Protein AF-A0A5N5ZBG0-F1 (afdb_monomer_lite)

pLDDT: mean 78.36, std 12.56, range [32.38, 92.12]

Structure (mmCIF, N/CA/C/O backbone):
data_AF-A0A5N5ZBG0-F1
#
_entry.id   AF-A0A5N5ZBG0-F1
#
loop_
_atom_site.group_PDB
_atom_site.id
_atom_site.type_symbol
_atom_site.label_atom_id
_atom_site.label_alt_id
_atom_site.label_comp_id
_atom_site.label_asym_id
_atom_site.label_entity_id
_atom_site.label_seq_id
_atom_site.pdbx_PDB_ins_code
_atom_site.Cartn_x
_atom_site.Cartn_y
_atom_site.Cartn_z
_atom_site.occupancy
_atom_site.B_iso_or_equiv
_atom_site.auth_seq_id
_atom_site.auth_comp_id
_atom_site.auth_asym_id
_atom_site.auth_atom_id
_atom_site.pdbx_PDB_model_num
ATOM 1 N N . MET A 1 1 ? -3.552 -23.765 13.575 1.00 63.56 1 MET A N 1
ATOM 2 C CA . MET A 1 1 ? -3.622 -22.282 13.517 1.00 63.56 1 MET A CA 1
ATOM 3 C C . MET A 1 1 ? -3.652 -21.573 14.881 1.00 63.56 1 MET A C 1
ATOM 5 O O . MET A 1 1 ? -3.484 -20.361 14.892 1.00 63.56 1 MET A O 1
ATOM 9 N N . LYS A 1 2 ? -3.826 -22.262 16.026 1.00 82.25 2 LYS A N 1
ATOM 10 C CA . LYS A 1 2 ? -3.945 -21.606 17.350 1.00 82.25 2 LYS A CA 1
ATOM 11 C C . LYS A 1 2 ? -2.729 -20.733 17.717 1.00 82.25 2 LYS A C 1
ATOM 13 O O . LYS A 1 2 ? -2.920 -19.598 18.130 1.00 82.25 2 LYS A O 1
ATOM 18 N N . THR A 1 3 ? -1.507 -21.209 17.465 1.00 88.25 3 THR A N 1
ATOM 19 C CA . THR A 1 3 ? -0.261 -20.461 17.734 1.00 88.25 3 THR A CA 1
ATOM 20 C C . THR A 1 3 ? -0.129 -19.192 16.889 1.00 88.25 3 THR A C 1
ATOM 22 O O . THR A 1 3 ? 0.238 -18.143 17.402 1.00 88.25 3 THR A O 1
ATOM 25 N N . LEU A 1 4 ? -0.482 -19.258 15.601 1.00 86.81 4 LEU A N 1
ATOM 26 C CA . LEU A 1 4 ? -0.444 -18.093 14.711 1.00 86.81 4 LEU A CA 1
ATOM 27 C C . LEU A 1 4 ? -1.476 -17.040 15.129 1.00 86.81 4 LEU A C 1
ATOM 29 O O . LEU A 1 4 ? -1.158 -15.859 15.189 1.00 86.81 4 LEU A O 1
ATOM 33 N N . ASN A 1 5 ? -2.695 -17.470 15.466 1.00 89.75 5 ASN A N 1
ATOM 34 C CA . ASN A 1 5 ? -3.726 -16.563 15.968 1.00 89.75 5 ASN A CA 1
ATOM 35 C C . ASN A 1 5 ? -3.312 -15.911 17.295 1.00 89.75 5 ASN A C 1
ATOM 37 O O . ASN A 1 5 ? -3.586 -14.735 17.484 1.00 89.75 5 ASN A O 1
ATOM 41 N N . PHE A 1 6 ? -2.611 -16.638 18.171 1.00 89.06 6 PHE A N 1
ATOM 42 C CA . PHE A 1 6 ? -2.077 -16.087 19.418 1.00 89.06 6 PHE A CA 1
ATOM 43 C C . PHE A 1 6 ? -1.046 -14.974 19.170 1.00 89.06 6 PHE A C 1
ATOM 45 O O . PHE A 1 6 ? -1.130 -13.908 19.772 1.00 89.06 6 PHE A O 1
ATOM 52 N N . ILE A 1 7 ? -0.112 -15.181 18.235 1.00 88.12 7 ILE A N 1
ATOM 53 C CA . ILE A 1 7 ? 0.866 -14.148 17.854 1.00 88.12 7 ILE A CA 1
ATOM 54 C C . ILE A 1 7 ? 0.151 -12.927 17.258 1.00 88.12 7 ILE A C 1
ATOM 56 O O . ILE A 1 7 ? 0.450 -11.791 17.618 1.00 88.12 7 ILE A O 1
ATOM 60 N N . LEU A 1 8 ? -0.813 -13.158 16.365 1.00 90.06 8 LEU A N 1
ATOM 61 C CA . LEU A 1 8 ? -1.569 -12.099 15.694 1.00 90.06 8 LEU A CA 1
ATOM 62 C C . LEU A 1 8 ? -2.445 -11.281 16.652 1.00 90.06 8 LEU A C 1
ATOM 64 O O . LEU A 1 8 ? -2.535 -10.064 16.477 1.00 90.06 8 LEU A O 1
ATOM 68 N N . ASP A 1 9 ? -3.016 -11.907 17.682 1.00 88.31 9 ASP A N 1
ATOM 69 C CA . ASP A 1 9 ? -3.733 -11.204 18.753 1.00 88.31 9 ASP A CA 1
ATOM 70 C C . ASP A 1 9 ? -2.802 -10.267 19.534 1.00 88.31 9 ASP A C 1
ATOM 72 O O . ASP A 1 9 ? -3.172 -9.128 19.826 1.00 88.31 9 ASP A O 1
ATOM 76 N N . GLY A 1 10 ? -1.541 -10.668 19.742 1.00 86.25 10 GLY A N 1
ATOM 77 C CA . GLY A 1 10 ? -0.498 -9.800 20.298 1.00 86.25 10 GLY A CA 1
ATOM 78 C C . GLY A 1 10 ? -0.269 -8.514 19.488 1.00 86.25 10 GLY A C 1
ATOM 79 O O . GLY A 1 10 ? -0.010 -7.457 20.062 1.00 86.25 10 GLY A O 1
ATOM 80 N N . PHE A 1 11 ? -0.448 -8.568 18.165 1.00 87.38 11 PHE A N 1
ATOM 81 C CA . PHE A 1 11 ? -0.411 -7.397 17.280 1.00 87.38 11 PHE A CA 1
ATOM 82 C C . PHE A 1 11 ? -1.775 -6.714 17.106 1.00 87.38 11 PHE A C 1
ATOM 84 O O . PHE A 1 11 ? -1.862 -5.719 16.397 1.00 87.38 11 PHE A O 1
ATOM 91 N N . GLY A 1 12 ? -2.842 -7.197 17.745 1.00 86.12 12 GLY A N 1
ATOM 92 C CA . GLY A 1 12 ? -4.178 -6.602 17.678 1.00 86.12 12 GLY A CA 1
ATOM 93 C C . GLY A 1 12 ? -5.069 -7.098 16.534 1.00 86.12 12 GLY A C 1
ATOM 94 O O . GLY A 1 12 ? -6.076 -6.447 16.235 1.00 86.12 12 GLY A O 1
ATOM 95 N N . PHE A 1 13 ? -4.728 -8.212 15.883 1.00 87.94 13 PHE A N 1
ATOM 96 C CA . PHE A 1 13 ? -5.595 -8.891 14.913 1.00 87.94 13 PHE A CA 1
ATOM 97 C C . PHE A 1 13 ? -6.408 -9.993 15.585 1.00 87.94 13 PHE A C 1
ATOM 99 O O . PHE A 1 13 ? -5.882 -10.750 16.388 1.00 87.94 13 PHE A O 1
ATOM 106 N N . LEU A 1 14 ? -7.679 -10.141 15.205 1.00 88.12 14 LEU A N 1
ATOM 107 C CA . LEU A 1 14 ? -8.556 -11.150 15.815 1.00 88.12 14 LEU A CA 1
ATOM 108 C C . LEU A 1 14 ? -8.116 -12.585 15.487 1.00 88.12 14 LEU A C 1
ATOM 110 O O . LEU A 1 14 ? -8.281 -13.499 16.291 1.00 88.12 14 LEU A O 1
ATOM 114 N N . ASN A 1 15 ? -7.609 -12.795 14.272 1.00 90.94 15 ASN A N 1
ATOM 115 C CA . ASN A 1 15 ? -7.114 -14.072 13.767 1.00 90.94 15 ASN A CA 1
ATOM 116 C C . ASN A 1 15 ? -6.382 -13.863 12.426 1.00 90.94 15 ASN A C 1
ATOM 118 O O . ASN A 1 15 ? -6.305 -12.753 11.893 1.00 90.94 15 ASN A O 1
ATOM 122 N N . PHE A 1 16 ? -5.878 -14.951 11.843 1.00 89.62 16 PHE A N 1
ATOM 123 C CA . PHE A 1 16 ? -5.228 -14.926 10.532 1.00 89.62 16 PHE A CA 1
ATOM 124 C C . PHE A 1 16 ? -6.127 -14.444 9.383 1.00 89.62 16 PHE A C 1
ATOM 126 O O . PHE A 1 16 ? -5.625 -13.844 8.435 1.00 89.62 16 PHE A O 1
ATOM 133 N N . ALA A 1 17 ? -7.443 -14.670 9.444 1.00 89.44 17 ALA A N 1
ATOM 134 C CA . ALA A 1 17 ? -8.358 -14.182 8.414 1.00 89.44 17 ALA A CA 1
ATOM 135 C C . ALA A 1 17 ? -8.506 -12.650 8.467 1.00 89.44 17 ALA A C 1
ATOM 137 O O . ALA A 1 17 ? -8.391 -12.012 7.423 1.00 89.44 17 ALA A O 1
ATOM 138 N N . ASP A 1 18 ? -8.649 -12.060 9.663 1.00 88.94 18 ASP A N 1
ATOM 139 C CA . ASP A 1 18 ? -8.636 -10.599 9.876 1.00 88.94 18 ASP A CA 1
ATOM 140 C C . ASP A 1 18 ? -7.317 -9.993 9.379 1.00 88.94 18 ASP A C 1
ATOM 142 O O . ASP A 1 18 ? -7.314 -9.039 8.603 1.00 88.94 18 ASP A O 1
ATOM 146 N N . PHE A 1 19 ? -6.181 -10.605 9.729 1.00 90.25 19 PHE A N 1
ATOM 147 C CA . PHE A 1 19 ? -4.878 -10.171 9.226 1.00 90.25 19 PHE A CA 1
ATOM 148 C C . PHE A 1 19 ? -4.804 -10.188 7.691 1.00 90.25 19 PHE A C 1
ATOM 150 O O . PHE A 1 19 ? -4.414 -9.185 7.092 1.00 90.25 19 PHE A O 1
ATOM 157 N N . LYS A 1 20 ? -5.214 -11.285 7.041 1.00 89.62 20 LYS A N 1
ATOM 158 C CA . LYS A 1 20 ? -5.200 -11.391 5.574 1.00 89.62 20 LYS A CA 1
ATOM 159 C C . LYS A 1 20 ? -6.093 -10.347 4.912 1.00 89.62 20 LYS A C 1
ATOM 161 O O . LYS A 1 20 ? -5.626 -9.637 4.027 1.00 89.62 20 LYS A O 1
ATOM 166 N N . ALA A 1 21 ? -7.339 -10.217 5.361 1.00 86.50 21 ALA A N 1
ATOM 167 C CA . ALA A 1 21 ? -8.284 -9.253 4.803 1.00 86.50 21 ALA A CA 1
ATOM 168 C C . ALA A 1 21 ? -7.803 -7.804 4.986 1.00 86.50 21 ALA A C 1
ATOM 170 O O . ALA A 1 21 ? -7.996 -6.962 4.115 1.00 86.50 21 ALA A O 1
ATOM 171 N N . SER A 1 22 ? -7.139 -7.510 6.105 1.00 85.06 22 SER A N 1
ATOM 172 C CA . SER A 1 22 ? -6.674 -6.162 6.431 1.00 85.06 22 SER A CA 1
ATOM 173 C C . SER A 1 22 ? -5.354 -5.780 5.742 1.00 85.06 22 SER A C 1
ATOM 175 O O . SER A 1 22 ? -5.117 -4.593 5.494 1.00 85.06 22 SER A O 1
ATOM 177 N N . THR A 1 23 ? -4.486 -6.756 5.468 1.00 86.81 23 THR A N 1
ATOM 178 C CA . THR A 1 23 ? -3.132 -6.548 4.917 1.00 86.81 23 THR A CA 1
ATOM 179 C C . THR A 1 23 ? -3.078 -6.780 3.407 1.00 86.81 23 THR A C 1
ATOM 181 O O . THR A 1 23 ? -2.366 -6.088 2.694 1.00 86.81 23 THR A O 1
ATOM 184 N N . PHE A 1 24 ? -3.869 -7.718 2.890 1.00 88.50 24 PHE A N 1
ATOM 185 C CA . PHE A 1 24 ? -3.808 -8.153 1.494 1.00 88.50 24 PHE A CA 1
ATOM 186 C C . PHE A 1 24 ? -5.122 -7.916 0.742 1.00 88.50 24 PHE A C 1
ATOM 188 O O . PHE A 1 24 ? -5.388 -8.601 -0.238 1.00 88.50 24 PHE A O 1
ATOM 195 N N . LYS A 1 25 ? -5.947 -6.947 1.169 1.00 85.38 25 LYS A N 1
ATOM 196 C CA . LYS A 1 25 ? -7.272 -6.663 0.576 1.00 85.38 25 LYS A CA 1
ATOM 197 C C . LYS A 1 25 ? -7.221 -6.539 -0.953 1.00 85.38 25 LYS A C 1
ATOM 199 O O . LYS A 1 25 ? -8.035 -7.150 -1.632 1.00 85.38 25 LYS A O 1
ATOM 204 N N . ILE A 1 26 ? -6.244 -5.797 -1.484 1.00 84.19 26 ILE A N 1
ATOM 205 C CA . ILE A 1 26 ? -6.017 -5.657 -2.933 1.00 84.19 26 ILE A CA 1
ATOM 206 C C . ILE A 1 26 ? -5.677 -6.996 -3.595 1.00 84.19 26 ILE A C 1
ATOM 208 O O . ILE A 1 26 ? -6.218 -7.310 -4.649 1.00 84.19 26 ILE A O 1
ATOM 212 N N . LEU A 1 27 ? -4.790 -7.784 -2.983 1.00 84.00 27 LEU A N 1
ATOM 213 C CA . LEU A 1 27 ? -4.319 -9.052 -3.551 1.00 84.00 27 LEU A CA 1
ATOM 214 C C . LEU A 1 27 ? -5.377 -10.158 -3.491 1.00 84.00 27 LEU A C 1
ATOM 216 O O . LEU A 1 27 ? -5.317 -11.099 -4.270 1.00 84.00 27 LEU A O 1
ATOM 220 N N . LEU A 1 28 ? -6.328 -10.051 -2.562 1.00 85.44 28 LEU A N 1
ATOM 221 C CA . LEU A 1 28 ? -7.438 -10.991 -2.416 1.00 85.44 28 LEU A CA 1
ATOM 222 C C . LEU A 1 28 ? -8.599 -10.697 -3.378 1.00 85.44 28 LEU A C 1
ATOM 224 O O . LEU A 1 28 ? -9.450 -11.559 -3.559 1.00 85.44 28 LEU A O 1
ATOM 228 N N . SER A 1 29 ? -8.647 -9.508 -3.988 1.00 84.56 29 SER A N 1
ATOM 229 C CA . SER A 1 29 ? -9.620 -9.173 -5.031 1.00 84.56 29 SER A CA 1
ATOM 230 C C . SER A 1 29 ? -9.036 -9.507 -6.403 1.00 84.56 29 SER A C 1
ATOM 232 O O . SER A 1 29 ? -8.027 -8.933 -6.814 1.00 84.56 29 SER A O 1
ATOM 234 N N . GLU A 1 30 ? -9.675 -10.413 -7.145 1.00 83.88 30 GLU A N 1
ATOM 235 C CA . GLU A 1 30 ? -9.239 -10.810 -8.496 1.00 83.88 30 GLU A CA 1
ATOM 236 C C . GLU A 1 30 ? -9.179 -9.613 -9.454 1.00 83.88 30 GLU A C 1
ATOM 238 O O . GLU A 1 30 ? -8.198 -9.399 -10.164 1.00 83.88 30 GLU A O 1
ATOM 243 N N . LYS A 1 31 ? -10.203 -8.759 -9.418 1.00 84.00 31 LYS A N 1
ATOM 244 C CA . LYS A 1 31 ? -10.295 -7.579 -10.280 1.00 84.00 31 LYS A CA 1
ATOM 245 C C . LYS A 1 31 ? -9.210 -6.551 -9.971 1.00 84.00 31 LYS A C 1
ATOM 247 O O . LYS A 1 31 ? -8.596 -6.007 -10.889 1.00 84.00 31 LYS A O 1
ATOM 252 N N . LEU A 1 32 ? -8.953 -6.282 -8.690 1.00 83.88 32 LEU A N 1
ATOM 253 C CA . LEU A 1 32 ? -7.916 -5.330 -8.293 1.00 83.88 32 LEU A CA 1
ATOM 254 C C . LEU A 1 32 ? -6.515 -5.898 -8.511 1.00 83.88 32 LEU A C 1
ATOM 256 O O . LEU A 1 32 ? -5.656 -5.176 -9.005 1.00 83.88 32 LEU A O 1
ATOM 260 N N . SER A 1 33 ? -6.285 -7.174 -8.207 1.00 86.25 33 SER A N 1
ATOM 261 C CA . SER A 1 33 ? -4.998 -7.824 -8.477 1.00 86.25 33 SER A CA 1
ATOM 262 C C . SER A 1 33 ? -4.671 -7.845 -9.973 1.00 86.25 33 SER A C 1
ATOM 264 O O . SER A 1 33 ? -3.535 -7.545 -10.339 1.00 86.25 33 SER A O 1
ATOM 266 N N . TYR A 1 34 ? -5.656 -8.064 -10.851 1.00 88.81 34 TYR A N 1
ATOM 267 C CA . TYR A 1 34 ? -5.465 -7.931 -12.298 1.00 88.81 34 TYR A CA 1
ATOM 268 C C . TYR A 1 34 ? -5.103 -6.496 -12.712 1.00 88.81 34 TYR A C 1
ATOM 270 O O . TYR A 1 34 ? -4.156 -6.293 -13.471 1.00 88.81 34 TYR A O 1
ATOM 278 N N . LEU A 1 35 ? -5.792 -5.482 -12.174 1.00 88.69 35 LEU A N 1
ATOM 279 C CA . LEU A 1 35 ? -5.448 -4.076 -12.427 1.00 88.69 35 LEU A CA 1
ATOM 280 C C . LEU A 1 35 ? -4.027 -3.733 -11.961 1.00 88.69 35 LEU A C 1
ATOM 282 O O . LEU A 1 35 ? -3.314 -3.010 -12.657 1.00 88.69 35 LEU A O 1
ATOM 286 N N . VAL A 1 36 ? -3.599 -4.269 -10.814 1.00 90.94 36 VAL A N 1
ATOM 287 C CA . VAL A 1 36 ? -2.226 -4.109 -10.319 1.00 90.94 36 VAL A CA 1
ATOM 288 C C . VAL A 1 36 ? -1.227 -4.782 -11.256 1.00 90.94 36 VAL A C 1
ATOM 290 O O . VAL A 1 36 ? -0.197 -4.184 -11.543 1.00 90.94 36 VAL A O 1
ATOM 293 N N . LEU A 1 37 ? -1.524 -5.980 -11.765 1.00 91.56 37 LEU A N 1
ATOM 294 C CA . LEU A 1 37 ? -0.650 -6.700 -12.695 1.00 91.56 37 LEU A CA 1
ATOM 295 C C . LEU A 1 37 ? -0.482 -5.965 -14.030 1.00 91.56 37 LEU A C 1
ATOM 297 O O . LEU A 1 37 ? 0.629 -5.838 -14.549 1.00 91.56 37 LEU A O 1
ATOM 301 N N . VAL A 1 38 ? -1.579 -5.445 -14.584 1.00 92.12 38 VAL A N 1
ATOM 302 C CA . VAL A 1 38 ? -1.529 -4.631 -15.806 1.00 92.12 38 VAL A CA 1
ATOM 303 C C . VAL A 1 38 ? -0.740 -3.348 -15.541 1.00 92.12 38 VAL A C 1
ATOM 305 O O . VAL A 1 38 ? 0.157 -2.998 -16.308 1.00 92.12 38 VAL A O 1
ATOM 308 N N . GLY A 1 39 ? -1.017 -2.676 -14.420 1.00 89.62 39 GLY A N 1
ATOM 309 C CA . GLY A 1 39 ? -0.313 -1.466 -14.006 1.00 89.62 39 GLY A CA 1
ATOM 310 C C . GLY A 1 39 ? 1.188 -1.679 -13.798 1.00 89.62 39 GLY A C 1
ATOM 311 O O . GLY A 1 39 ? 1.984 -0.868 -14.264 1.00 89.62 39 GLY A O 1
ATOM 312 N N . SER A 1 40 ? 1.596 -2.778 -13.158 1.00 90.44 40 SER A N 1
ATOM 313 C CA . SER A 1 40 ? 3.009 -3.098 -12.930 1.00 90.44 40 SER A CA 1
ATOM 314 C C . SER A 1 40 ? 3.748 -3.408 -14.230 1.00 90.44 40 SER A C 1
ATOM 316 O O . SER A 1 40 ? 4.884 -2.971 -14.407 1.00 90.44 40 SER A O 1
ATOM 318 N N . SER A 1 41 ? 3.085 -4.079 -15.173 1.00 88.94 41 SER A N 1
ATOM 319 C CA . SER A 1 41 ? 3.630 -4.347 -16.508 1.00 88.94 41 SER A CA 1
ATOM 320 C C . SER A 1 41 ? 3.854 -3.054 -17.301 1.00 88.94 41 SER A C 1
ATOM 322 O O . SER A 1 41 ? 4.904 -2.882 -17.920 1.00 88.94 41 SER A O 1
ATOM 324 N N . ILE A 1 42 ? 2.909 -2.108 -17.227 1.00 88.69 42 ILE A N 1
ATOM 325 C CA . ILE A 1 42 ? 3.055 -0.775 -17.834 1.00 88.69 42 ILE A CA 1
ATOM 326 C C . ILE A 1 42 ? 4.203 -0.006 -17.171 1.00 88.69 42 ILE A C 1
ATOM 328 O O . ILE A 1 42 ? 5.027 0.573 -17.871 1.00 88.69 42 ILE A O 1
ATOM 332 N N . LEU A 1 43 ? 4.294 -0.014 -15.837 1.00 86.69 43 LEU A N 1
ATOM 333 C CA . LEU A 1 43 ? 5.377 0.658 -15.111 1.00 86.69 43 LEU A CA 1
ATOM 334 C C . LEU A 1 43 ? 6.753 0.114 -15.498 1.00 86.69 43 LEU A C 1
ATOM 336 O O . LEU A 1 43 ? 7.663 0.902 -15.735 1.00 86.69 43 LEU A O 1
ATOM 340 N N . LYS A 1 44 ? 6.887 -1.209 -15.631 1.00 86.06 44 LYS A N 1
ATOM 341 C CA . LYS A 1 44 ? 8.109 -1.852 -16.126 1.00 86.06 44 LYS A CA 1
ATOM 342 C C . LYS A 1 44 ? 8.446 -1.398 -17.547 1.00 86.06 44 LYS A C 1
ATOM 344 O O . LYS A 1 44 ? 9.577 -1.004 -17.808 1.00 86.06 44 LYS A O 1
ATOM 349 N N . PHE A 1 45 ? 7.467 -1.385 -18.454 1.00 85.00 45 PHE A N 1
ATOM 350 C CA . PHE A 1 45 ? 7.672 -0.897 -19.821 1.00 85.00 45 PHE A CA 1
ATOM 351 C C . PHE A 1 45 ? 8.149 0.564 -19.844 1.00 85.00 45 PHE A C 1
ATOM 353 O O . PHE A 1 45 ? 9.107 0.895 -20.542 1.00 85.00 45 PHE A O 1
ATOM 360 N N . LEU A 1 46 ? 7.519 1.431 -19.044 1.00 83.69 46 LEU A N 1
ATOM 361 C CA . LEU A 1 46 ? 7.915 2.833 -18.910 1.00 83.69 46 LEU A CA 1
ATOM 362 C C . LEU A 1 46 ? 9.317 2.975 -18.306 1.00 83.69 46 LEU A C 1
ATOM 364 O O . LEU A 1 46 ? 10.071 3.829 -18.763 1.00 83.69 46 LEU A O 1
ATOM 368 N N . HIS A 1 47 ? 9.678 2.145 -17.322 1.00 79.94 47 HIS A N 1
ATOM 369 C CA . HIS A 1 47 ? 11.018 2.131 -16.734 1.00 79.94 47 HIS A CA 1
ATOM 370 C C . HIS A 1 47 ? 12.094 1.892 -17.799 1.00 79.94 47 HIS A C 1
ATOM 372 O O . HIS A 1 47 ? 13.062 2.644 -17.864 1.00 79.94 47 HIS A O 1
ATOM 378 N N . GLU A 1 48 ? 11.888 0.898 -18.664 1.00 79.31 48 GLU A N 1
ATOM 379 C CA . GLU A 1 48 ? 12.846 0.521 -19.709 1.00 79.31 48 GLU A CA 1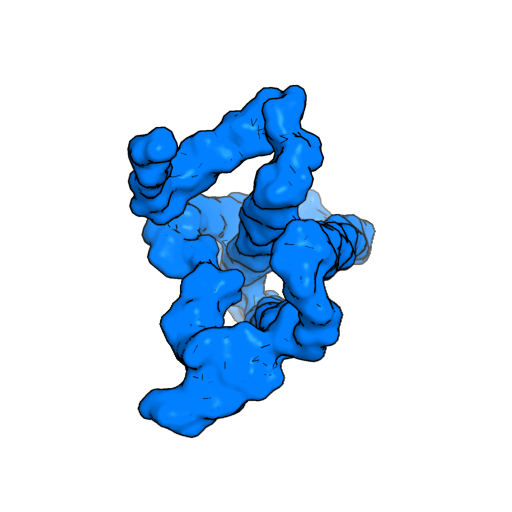
ATOM 380 C C . GLU A 1 48 ? 12.925 1.528 -20.861 1.00 79.31 48 GLU A C 1
ATOM 382 O O . GLU A 1 48 ? 14.002 1.749 -21.407 1.00 79.31 48 GLU A O 1
ATOM 387 N N . HIS A 1 49 ? 11.804 2.149 -21.243 1.00 78.56 49 HIS A N 1
ATOM 388 C CA . HIS A 1 49 ? 11.741 2.985 -22.450 1.00 78.56 49 HIS A CA 1
ATOM 389 C C . HIS A 1 49 ? 11.910 4.482 -22.183 1.00 78.56 49 HIS A C 1
ATOM 391 O O . HIS A 1 49 ? 12.269 5.225 -23.095 1.00 78.56 49 HIS A O 1
ATOM 397 N N . LEU A 1 50 ? 11.638 4.954 -20.962 1.00 74.38 50 LEU A N 1
ATOM 398 C CA . LEU A 1 50 ? 11.728 6.379 -20.618 1.00 74.38 50 LEU A CA 1
ATOM 399 C C . LEU A 1 50 ? 13.019 6.754 -19.881 1.00 74.38 50 LEU A C 1
ATOM 401 O O . LEU A 1 50 ? 13.108 7.867 -19.358 1.00 74.38 50 LEU A O 1
ATOM 405 N N . ASP A 1 51 ? 14.016 5.860 -19.846 1.00 65.75 51 ASP A N 1
ATOM 406 C CA . ASP A 1 51 ? 15.329 6.109 -19.224 1.00 65.75 51 ASP A CA 1
ATOM 407 C C . ASP A 1 51 ? 15.176 6.594 -17.759 1.00 65.75 51 ASP A C 1
ATOM 409 O O . ASP A 1 51 ? 15.970 7.388 -17.236 1.00 65.75 51 ASP A O 1
ATOM 413 N N . ILE A 1 52 ? 14.101 6.131 -17.093 1.00 62.31 52 ILE A N 1
ATOM 414 C CA . ILE A 1 52 ? 13.716 6.501 -15.717 1.00 62.31 52 ILE A CA 1
ATOM 415 C C . ILE A 1 52 ? 14.873 6.214 -14.757 1.00 62.31 52 ILE A C 1
ATOM 417 O O . ILE A 1 52 ? 15.089 6.978 -13.816 1.00 62.31 52 ILE A O 1
ATOM 421 N N . THR A 1 53 ? 15.692 5.222 -15.103 1.00 56.03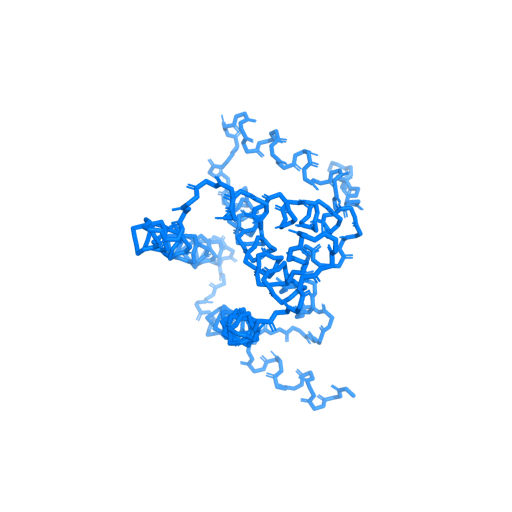 53 THR A N 1
ATOM 422 C CA . THR A 1 53 ? 16.921 4.794 -14.438 1.00 56.03 53 THR A CA 1
ATOM 423 C C . THR A 1 53 ? 17.902 5.943 -14.156 1.00 56.03 53 THR A C 1
ATOM 425 O O . THR A 1 53 ? 18.560 5.969 -13.121 1.00 56.03 53 THR A O 1
ATOM 428 N N . LYS A 1 54 ? 17.989 6.970 -15.018 1.00 52.50 54 LYS A N 1
ATOM 429 C CA . LYS A 1 54 ? 18.879 8.135 -14.785 1.00 52.50 54 LYS A CA 1
ATOM 430 C C . LYS A 1 54 ? 18.297 9.164 -13.812 1.00 52.50 54 LYS A C 1
ATOM 432 O O . LYS A 1 54 ? 19.038 9.956 -13.233 1.00 52.50 54 LYS A O 1
ATOM 437 N N . LYS A 1 55 ? 16.974 9.165 -13.625 1.00 56.53 55 LYS A N 1
ATOM 438 C CA . LYS A 1 55 ? 16.244 10.004 -12.656 1.00 56.53 55 LYS A CA 1
ATOM 439 C C . LYS A 1 55 ? 15.829 9.214 -11.406 1.00 56.53 55 LYS A C 1
ATOM 441 O O . LYS A 1 55 ? 15.061 9.736 -10.591 1.00 56.53 55 LYS A O 1
ATOM 446 N N . ASP A 1 56 ? 16.365 8.002 -11.240 1.00 67.06 56 ASP A N 1
ATOM 447 C CA . ASP A 1 56 ? 15.940 7.021 -10.239 1.00 67.06 56 ASP A CA 1
ATOM 448 C C . ASP A 1 56 ? 15.935 7.582 -8.827 1.00 67.06 56 ASP A C 1
ATOM 450 O O . ASP A 1 56 ? 14.980 7.357 -8.090 1.00 67.06 56 ASP A O 1
ATOM 454 N N . LEU A 1 57 ? 16.947 8.362 -8.441 1.00 70.38 57 LEU A N 1
ATOM 455 C CA . LEU A 1 57 ? 17.032 8.840 -7.064 1.00 70.38 57 LEU A CA 1
ATOM 456 C C . LEU A 1 57 ? 15.902 9.820 -6.722 1.00 70.38 57 LEU A C 1
ATOM 458 O O . LEU A 1 57 ? 15.294 9.703 -5.662 1.00 70.38 57 LEU A O 1
ATOM 462 N N . LEU A 1 58 ? 15.586 10.760 -7.620 1.00 72.06 58 LEU A N 1
ATOM 463 C CA . LEU A 1 58 ? 14.532 11.749 -7.384 1.00 72.06 58 LEU A CA 1
ATOM 464 C C . LEU A 1 58 ? 13.149 11.094 -7.409 1.00 72.06 58 LEU A C 1
ATOM 466 O O . LEU A 1 58 ? 12.326 11.362 -6.538 1.00 72.06 58 LEU A O 1
ATOM 470 N N . ILE A 1 59 ? 12.895 10.220 -8.385 1.00 71.06 59 ILE A N 1
ATOM 471 C CA . ILE A 1 59 ? 11.603 9.536 -8.516 1.00 71.06 59 ILE A CA 1
ATOM 472 C C . ILE A 1 59 ? 11.392 8.577 -7.339 1.00 71.06 59 ILE A C 1
ATOM 474 O O . ILE A 1 59 ? 10.326 8.594 -6.725 1.00 71.06 59 ILE A O 1
ATOM 478 N N . THR A 1 60 ? 12.421 7.821 -6.953 1.00 73.44 60 THR A N 1
ATOM 479 C CA . THR A 1 60 ? 12.380 6.941 -5.777 1.00 73.44 60 THR A CA 1
ATOM 480 C C . THR A 1 60 ? 12.176 7.740 -4.492 1.00 73.44 60 THR A C 1
ATOM 482 O O . THR A 1 60 ? 11.358 7.352 -3.659 1.00 73.44 60 THR A O 1
ATOM 485 N N . ALA A 1 61 ? 12.841 8.891 -4.343 1.00 74.25 61 ALA A N 1
ATOM 486 C CA . ALA A 1 61 ? 12.641 9.775 -3.196 1.00 74.25 61 ALA A CA 1
ATOM 487 C C . ALA A 1 61 ? 11.210 10.330 -3.137 1.00 74.25 61 ALA A C 1
ATOM 489 O O . ALA A 1 61 ? 10.610 10.346 -2.064 1.00 74.25 61 ALA A O 1
ATOM 490 N N . ILE A 1 62 ? 10.631 10.730 -4.275 1.00 78.31 62 ILE A N 1
ATOM 491 C CA . ILE A 1 62 ? 9.238 11.195 -4.352 1.00 78.31 62 ILE A CA 1
ATOM 492 C C . ILE A 1 62 ? 8.275 10.069 -3.967 1.00 78.31 62 ILE A C 1
ATOM 494 O O . ILE A 1 62 ? 7.385 10.290 -3.147 1.00 78.31 62 ILE A O 1
ATOM 498 N N . ILE A 1 63 ? 8.456 8.861 -4.510 1.00 79.62 63 ILE A N 1
ATOM 499 C CA . ILE A 1 63 ? 7.615 7.703 -4.177 1.00 79.62 63 ILE A CA 1
ATOM 500 C C . ILE A 1 63 ? 7.718 7.389 -2.680 1.00 79.62 63 ILE A C 1
ATOM 502 O O . ILE A 1 63 ? 6.693 7.275 -2.008 1.00 79.62 63 ILE A O 1
ATOM 506 N N . GLY A 1 64 ? 8.935 7.321 -2.133 1.00 80.56 64 GLY A N 1
ATOM 507 C CA . GLY A 1 64 ? 9.163 7.079 -0.708 1.00 80.56 64 GLY A CA 1
ATOM 508 C C . GLY A 1 64 ? 8.543 8.160 0.182 1.00 80.56 64 GLY A C 1
ATOM 509 O O . GLY A 1 64 ? 7.923 7.848 1.202 1.00 80.56 64 GLY A O 1
ATOM 510 N N . PHE A 1 65 ? 8.630 9.426 -0.229 1.00 81.06 65 PHE A N 1
ATOM 511 C CA . PHE A 1 65 ? 8.000 10.545 0.467 1.00 81.06 65 PHE A CA 1
ATOM 512 C C . PHE A 1 65 ? 6.470 10.432 0.461 1.00 81.06 65 PHE A C 1
ATOM 514 O O . PHE A 1 65 ? 5.849 10.485 1.522 1.00 81.06 65 PHE A O 1
ATOM 521 N N . VAL A 1 66 ? 5.854 10.197 -0.702 1.00 82.94 66 VAL A N 1
ATOM 522 C CA . VAL A 1 66 ? 4.395 10.018 -0.833 1.00 82.94 66 VAL A CA 1
ATOM 523 C C . VAL A 1 66 ? 3.909 8.831 -0.002 1.00 82.94 66 VAL A C 1
ATOM 525 O O . VAL A 1 66 ? 2.909 8.937 0.708 1.00 82.94 66 VAL A O 1
ATOM 528 N N . MET A 1 67 ? 4.636 7.714 -0.026 1.00 83.44 67 MET A N 1
ATOM 529 C CA . MET A 1 67 ? 4.315 6.552 0.802 1.00 83.44 67 MET A CA 1
ATOM 530 C C . MET A 1 67 ? 4.404 6.870 2.292 1.00 83.44 67 MET A C 1
ATOM 532 O O . MET A 1 67 ? 3.507 6.504 3.048 1.00 83.44 67 MET A O 1
ATOM 536 N N . THR A 1 68 ? 5.438 7.598 2.715 1.00 84.00 68 THR A N 1
ATOM 537 C CA . THR A 1 68 ? 5.581 8.046 4.106 1.00 84.00 68 THR A CA 1
ATOM 538 C C . THR A 1 68 ? 4.387 8.901 4.526 1.00 84.00 68 THR A C 1
ATOM 540 O O . THR A 1 68 ? 3.815 8.671 5.591 1.00 84.00 68 THR A O 1
ATOM 543 N N . LEU A 1 69 ? 3.941 9.826 3.669 1.00 84.94 69 LEU A N 1
ATOM 544 C CA . LEU A 1 69 ? 2.739 10.623 3.923 1.00 84.94 69 LEU A CA 1
ATOM 545 C C . LEU A 1 69 ? 1.485 9.756 4.061 1.00 84.94 69 LEU A C 1
ATOM 547 O O . LEU A 1 69 ? 0.694 9.990 4.973 1.00 84.94 69 LEU A O 1
ATOM 551 N N . PHE A 1 70 ? 1.304 8.741 3.213 1.00 84.69 70 PHE A N 1
ATOM 552 C CA . PHE A 1 70 ? 0.166 7.828 3.338 1.00 84.69 70 PHE A CA 1
ATOM 553 C C . PHE A 1 70 ? 0.210 6.985 4.611 1.00 84.69 70 PHE A C 1
ATOM 555 O O . PHE A 1 70 ? -0.839 6.756 5.209 1.00 84.69 70 PHE A O 1
ATOM 562 N N . ILE A 1 71 ? 1.390 6.560 5.059 1.00 84.44 71 ILE A N 1
ATOM 563 C CA . ILE A 1 71 ? 1.551 5.822 6.319 1.00 84.44 71 ILE A CA 1
ATOM 564 C C . ILE A 1 71 ? 1.215 6.721 7.512 1.00 84.44 71 ILE A C 1
ATOM 566 O O . ILE A 1 71 ? 0.461 6.318 8.397 1.00 84.44 71 ILE A O 1
ATOM 570 N N . ILE A 1 72 ? 1.732 7.954 7.524 1.00 84.38 72 ILE A N 1
ATOM 571 C CA . ILE A 1 72 ? 1.428 8.935 8.574 1.00 84.38 72 ILE A CA 1
ATOM 572 C C . ILE A 1 72 ? -0.070 9.254 8.576 1.00 84.38 72 ILE A C 1
ATOM 574 O O . ILE A 1 72 ? -0.694 9.275 9.635 1.00 84.38 72 ILE A O 1
ATOM 578 N N . SER A 1 73 ? -0.664 9.470 7.400 1.00 84.25 73 SER A N 1
ATOM 579 C CA . SER A 1 73 ? -2.096 9.740 7.267 1.00 84.25 73 SER A CA 1
ATOM 580 C C . SER A 1 73 ? -2.938 8.572 7.783 1.00 84.25 73 SER A C 1
ATOM 582 O O . SER A 1 73 ? -3.871 8.793 8.558 1.00 84.25 73 SER A O 1
ATOM 584 N N . GLU A 1 74 ? -2.553 7.335 7.466 1.00 83.44 74 GLU A N 1
ATOM 585 C CA . GLU A 1 74 ? -3.265 6.131 7.898 1.00 83.44 74 GLU A CA 1
ATOM 586 C C . GLU A 1 74 ? -3.236 6.012 9.421 1.00 83.44 74 GLU A C 1
ATOM 588 O O . GLU A 1 74 ? -4.253 5.759 10.068 1.00 83.44 74 GLU A O 1
ATOM 593 N N . PHE A 1 75 ? -2.069 6.275 10.006 1.00 83.81 75 PHE A N 1
ATOM 594 C CA . PHE A 1 75 ? -1.885 6.270 11.445 1.00 83.81 75 PHE A CA 1
ATOM 595 C C . PHE A 1 75 ? -2.731 7.340 12.142 1.00 83.81 75 PHE A C 1
ATOM 597 O O . PHE A 1 75 ? -3.492 7.033 13.061 1.00 83.81 75 PHE A O 1
ATOM 604 N N . LEU A 1 76 ? -2.633 8.597 11.696 1.00 83.62 76 LEU A N 1
ATOM 605 C CA . LEU A 1 76 ? -3.339 9.724 12.307 1.00 83.62 76 LEU A CA 1
ATOM 606 C C . LEU A 1 76 ? -4.859 9.588 12.173 1.00 83.62 76 LEU A C 1
ATOM 608 O O . LEU A 1 76 ? -5.591 9.838 13.134 1.00 83.62 76 LEU A O 1
ATOM 612 N N . THR A 1 77 ? -5.343 9.169 11.003 1.00 81.44 77 THR A N 1
ATOM 613 C CA . THR A 1 77 ? -6.778 8.973 10.764 1.00 81.44 77 THR A CA 1
ATOM 614 C C . THR A 1 77 ? -7.315 7.764 11.531 1.00 81.44 77 THR A C 1
ATOM 616 O O . THR A 1 77 ? -8.397 7.853 12.117 1.00 81.44 77 THR A O 1
ATOM 619 N N . GLY A 1 78 ? -6.539 6.680 11.640 1.00 78.50 78 GLY A N 1
ATOM 620 C CA . GLY A 1 78 ? -6.851 5.537 12.499 1.00 78.50 78 GLY A CA 1
ATOM 621 C C . GLY A 1 78 ? -6.933 5.916 13.983 1.00 78.50 78 GLY A C 1
ATOM 622 O O . GLY A 1 78 ? -7.890 5.543 14.669 1.00 78.50 78 GLY A O 1
ATOM 623 N N . LEU A 1 79 ? -5.995 6.736 14.473 1.00 79.06 79 LEU A N 1
ATOM 624 C CA . LEU A 1 79 ? -6.035 7.305 15.826 1.00 79.06 79 LEU A CA 1
ATOM 625 C C . LEU A 1 79 ? -7.295 8.138 16.063 1.00 79.06 79 LEU A C 1
ATOM 627 O O . LEU A 1 79 ? -7.975 7.975 17.079 1.00 79.06 7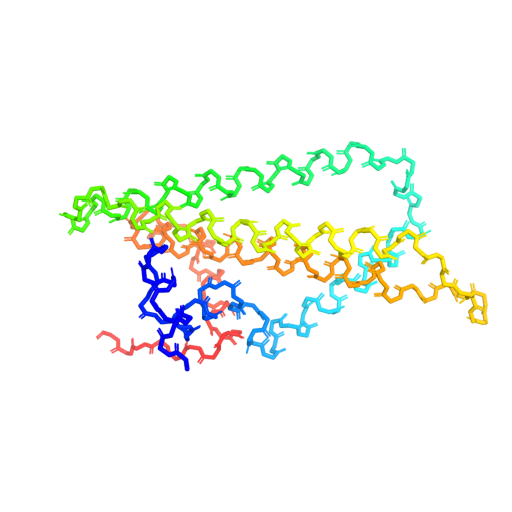9 LEU A O 1
ATOM 631 N N . ALA A 1 80 ? -7.586 9.058 15.144 1.00 80.62 80 ALA A N 1
ATOM 632 C CA . ALA A 1 80 ? -8.741 9.936 15.251 1.00 80.62 80 ALA A CA 1
ATOM 633 C C . ALA A 1 80 ? -10.042 9.121 15.292 1.00 80.62 80 ALA A C 1
ATOM 635 O O . ALA A 1 80 ? -10.947 9.437 16.067 1.00 80.62 80 ALA A O 1
ATOM 636 N N . LEU A 1 81 ? -10.121 8.034 14.516 1.00 77.56 81 LEU A N 1
ATOM 637 C CA . LEU A 1 81 ? -11.285 7.157 14.494 1.00 77.56 81 LEU A CA 1
ATOM 638 C C . LEU A 1 81 ? -11.437 6.374 15.805 1.00 77.56 81 LEU A C 1
ATOM 640 O O . LEU A 1 81 ? -12.549 6.279 16.323 1.00 77.56 81 LEU A O 1
ATOM 644 N N . SER A 1 82 ? -10.333 5.875 16.370 1.00 76.00 82 SER A N 1
ATOM 645 C CA . SER A 1 82 ? -10.315 5.239 17.695 1.00 76.00 82 SER A CA 1
ATOM 646 C C . SER A 1 82 ? -10.838 6.185 18.774 1.00 76.00 82 SER A C 1
ATOM 648 O O . SER A 1 82 ? -11.721 5.815 19.546 1.00 76.00 82 SER A O 1
ATOM 650 N N . ARG A 1 83 ? -10.353 7.437 18.785 1.00 80.06 83 ARG A N 1
ATOM 651 C CA . ARG A 1 83 ? -10.815 8.468 19.728 1.00 80.06 83 ARG A CA 1
ATOM 652 C C . ARG A 1 83 ? -12.305 8.763 19.563 1.00 80.06 83 ARG A C 1
ATOM 654 O O . ARG A 1 83 ? -13.019 8.828 20.557 1.00 80.06 83 ARG A O 1
ATOM 661 N N . LYS A 1 84 ? -12.793 8.884 18.323 1.00 79.00 84 LYS A N 1
ATOM 662 C CA . LYS A 1 84 ? -14.219 9.113 18.020 1.00 79.00 84 LYS A CA 1
ATOM 663 C C . LYS A 1 84 ? -15.125 7.989 18.538 1.00 79.00 84 LYS A C 1
ATOM 665 O O . LYS A 1 84 ? -16.271 8.250 18.883 1.00 79.00 84 LYS A O 1
ATOM 670 N N . ARG A 1 85 ? -14.625 6.752 18.601 1.00 78.56 85 ARG A N 1
ATOM 671 C CA . ARG A 1 85 ? -15.350 5.581 19.126 1.00 78.56 85 ARG A CA 1
ATOM 672 C C . ARG A 1 85 ? -15.270 5.436 20.649 1.00 78.56 85 ARG A C 1
ATOM 674 O O . ARG A 1 85 ? -15.814 4.478 21.185 1.00 78.56 85 ARG A O 1
ATOM 681 N N . GLY A 1 86 ? -14.587 6.350 21.344 1.00 71.06 86 GLY A N 1
ATOM 682 C CA . GLY A 1 86 ? -14.350 6.240 22.785 1.00 71.06 86 GLY A CA 1
ATOM 683 C C . GLY A 1 86 ? -13.415 5.086 23.160 1.00 71.06 86 GLY A C 1
ATOM 684 O O . GLY A 1 86 ? -13.311 4.733 24.332 1.00 71.06 86 GLY A O 1
ATOM 685 N N . GLU A 1 87 ? -12.724 4.487 22.187 1.00 68.12 87 GLU A N 1
ATOM 686 C CA . GLU A 1 87 ? -11.736 3.454 22.461 1.00 68.12 87 GLU A CA 1
ATOM 687 C C . GLU A 1 87 ? -10.477 4.127 23.017 1.00 68.12 87 GLU A C 1
ATOM 689 O O . GLU A 1 87 ? -9.860 4.967 22.351 1.00 68.12 87 GLU A O 1
ATOM 694 N N . THR A 1 88 ? -10.088 3.765 24.246 1.00 58.59 88 THR A N 1
ATOM 695 C CA . THR A 1 88 ? -8.794 4.158 24.818 1.00 58.59 88 THR A CA 1
ATOM 696 C C . THR A 1 88 ? -7.677 3.760 23.861 1.00 58.59 88 THR A C 1
ATOM 698 O O . THR A 1 88 ? -7.813 2.792 23.117 1.00 58.59 88 THR A O 1
ATOM 701 N N . PHE A 1 89 ? -6.584 4.527 23.840 1.00 57.19 89 PHE A N 1
ATOM 702 C CA . PHE A 1 89 ? -5.436 4.291 22.965 1.00 57.19 89 PHE A CA 1
ATOM 703 C C . PHE A 1 89 ? -4.900 2.864 23.165 1.00 57.19 89 PHE A C 1
ATOM 705 O O . PHE A 1 89 ? -4.092 2.604 24.054 1.00 57.19 89 PHE A O 1
ATOM 712 N N . LYS A 1 90 ? -5.397 1.903 22.383 1.00 59.31 90 LYS A N 1
ATOM 713 C CA . LYS A 1 90 ? -4.986 0.508 22.496 1.00 59.31 90 LYS A CA 1
ATOM 714 C C . LYS A 1 90 ? -3.686 0.364 21.719 1.00 59.31 90 LYS A C 1
ATOM 716 O O . LYS A 1 90 ? -3.665 0.593 20.509 1.00 59.31 90 LYS A O 1
ATOM 721 N N . SER A 1 91 ? -2.632 -0.106 22.390 1.00 61.88 91 SER A N 1
ATOM 722 C CA . SER A 1 91 ? -1.372 -0.551 21.763 1.00 61.88 91 SER A CA 1
ATOM 723 C C . SER A 1 91 ? -1.605 -1.467 20.549 1.00 61.88 91 SER A C 1
ATOM 725 O O . SER A 1 91 ? -0.802 -1.498 19.624 1.00 61.88 91 SER A O 1
ATOM 727 N N . ARG A 1 92 ? -2.760 -2.142 20.515 1.00 72.94 92 ARG A N 1
ATOM 728 C CA . ARG A 1 92 ? -3.271 -2.963 19.413 1.00 72.94 92 ARG A CA 1
ATOM 729 C C . ARG A 1 92 ? -3.327 -2.241 18.061 1.00 72.94 92 ARG A C 1
ATOM 731 O O . ARG A 1 92 ? -3.007 -2.859 17.057 1.00 72.94 92 ARG A O 1
ATOM 738 N N . LEU A 1 93 ? -3.697 -0.957 17.991 1.00 73.25 93 LEU A N 1
ATOM 739 C CA . LEU A 1 93 ? -3.749 -0.233 16.705 1.00 73.25 93 LEU A CA 1
ATOM 740 C C . LEU A 1 93 ? -2.347 0.017 16.137 1.00 73.25 93 LEU A C 1
ATOM 742 O O . LEU A 1 93 ? -2.110 -0.180 14.946 1.00 73.25 93 LEU A O 1
ATOM 746 N N . LEU A 1 94 ? -1.410 0.381 17.015 1.00 79.31 94 LEU A N 1
ATOM 747 C CA . LEU A 1 94 ? 0.007 0.497 16.683 1.00 79.31 94 LEU A CA 1
ATOM 748 C C . LEU A 1 94 ? 0.591 -0.854 16.258 1.00 79.31 94 LEU A C 1
ATOM 750 O O . LEU A 1 94 ? 1.264 -0.926 15.235 1.00 79.31 94 LEU A O 1
ATOM 754 N N . GLY A 1 95 ? 0.278 -1.929 16.989 1.00 84.38 95 GLY A N 1
ATOM 755 C CA . GLY A 1 95 ? 0.690 -3.292 16.648 1.00 84.38 95 GLY A CA 1
ATOM 756 C C . GLY A 1 95 ? 0.233 -3.710 15.249 1.00 84.38 95 GLY A C 1
ATOM 757 O O . GLY A 1 95 ? 1.050 -4.180 14.454 1.00 84.38 95 GLY A O 1
ATOM 758 N N . ARG A 1 96 ? -1.037 -3.452 14.900 1.00 87.00 96 ARG A N 1
ATOM 759 C CA . ARG A 1 96 ? -1.587 -3.778 13.573 1.00 87.00 96 ARG A CA 1
ATOM 760 C C . ARG A 1 96 ? -0.834 -3.043 12.473 1.00 87.00 96 ARG A C 1
ATOM 762 O O . ARG A 1 96 ? -0.530 -3.635 11.439 1.00 87.00 96 ARG A O 1
ATOM 769 N N . MET A 1 97 ? -0.539 -1.762 12.690 1.00 84.88 97 MET A N 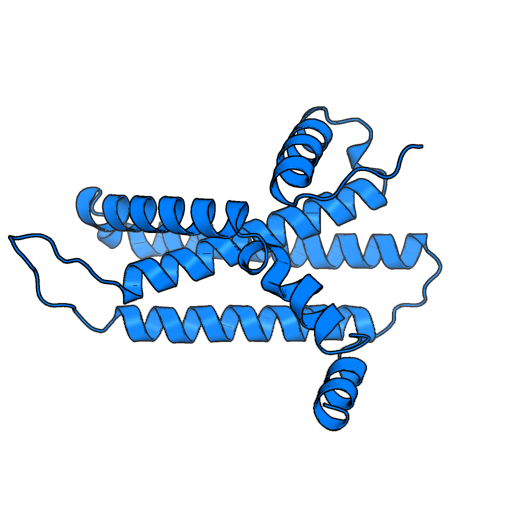1
ATOM 770 C CA . MET A 1 97 ? 0.196 -0.945 11.730 1.00 84.88 97 MET A CA 1
ATOM 771 C C . MET A 1 97 ? 1.640 -1.429 11.567 1.00 84.88 97 MET A C 1
ATOM 773 O O . MET A 1 97 ? 2.075 -1.633 10.438 1.00 84.88 97 MET A O 1
ATOM 777 N N . ILE A 1 98 ? 2.361 -1.657 12.670 1.00 86.81 98 ILE A N 1
ATOM 778 C CA . ILE A 1 98 ? 3.755 -2.123 12.645 1.00 86.81 98 ILE A CA 1
ATOM 779 C C . ILE A 1 98 ? 3.858 -3.455 11.906 1.00 86.81 98 ILE A C 1
ATOM 781 O O . ILE A 1 98 ? 4.712 -3.593 11.033 1.00 86.81 98 ILE A O 1
ATOM 785 N N . LEU A 1 99 ? 2.970 -4.414 12.193 1.00 91.00 99 LEU A N 1
ATOM 786 C CA . LEU A 1 99 ? 3.008 -5.712 11.524 1.00 91.00 99 LEU A CA 1
ATOM 787 C C . LEU A 1 99 ? 2.736 -5.584 10.019 1.00 91.00 99 LEU A C 1
ATOM 789 O O . LEU A 1 99 ? 3.458 -6.175 9.221 1.00 91.00 99 LEU A O 1
ATOM 793 N N . LYS A 1 100 ? 1.742 -4.781 9.617 1.00 89.19 100 LYS A N 1
ATOM 794 C CA . LYS A 1 100 ? 1.470 -4.508 8.196 1.00 89.19 100 LYS A CA 1
ATOM 795 C C . LYS A 1 100 ? 2.674 -3.889 7.499 1.00 89.19 100 LYS A C 1
ATOM 797 O O . LYS A 1 100 ? 3.098 -4.392 6.466 1.00 89.19 100 LYS A O 1
ATOM 802 N N . LEU A 1 101 ? 3.236 -2.827 8.076 1.00 86.81 101 LEU A N 1
ATOM 803 C CA . LEU A 1 101 ? 4.407 -2.150 7.523 1.00 86.81 101 LEU A CA 1
ATOM 804 C C . LEU A 1 101 ? 5.600 -3.095 7.421 1.00 86.81 101 LEU A C 1
ATOM 806 O O . LEU A 1 101 ? 6.239 -3.132 6.377 1.00 86.81 101 LEU A O 1
ATOM 810 N N . GLY A 1 102 ? 5.860 -3.897 8.455 1.00 88.56 102 GLY A N 1
ATOM 811 C CA . GLY A 1 102 ? 6.918 -4.903 8.438 1.00 88.56 102 GLY A CA 1
ATOM 812 C C . GLY A 1 102 ? 6.747 -5.901 7.294 1.00 88.56 102 GLY A C 1
ATOM 813 O O . GLY A 1 102 ? 7.699 -6.168 6.568 1.00 88.56 102 GLY A O 1
ATOM 814 N N . VAL A 1 103 ? 5.523 -6.389 7.071 1.00 91.12 103 VAL A N 1
ATOM 815 C CA . VAL A 1 103 ? 5.204 -7.307 5.966 1.00 91.12 103 VAL A CA 1
ATOM 816 C C . VAL A 1 103 ? 5.404 -6.634 4.608 1.00 91.12 103 VAL A C 1
ATOM 818 O O . VAL A 1 103 ? 6.038 -7.214 3.731 1.00 91.12 103 VAL A O 1
ATOM 821 N N . TYR A 1 104 ? 4.917 -5.405 4.426 1.00 88.19 104 TYR A N 1
ATOM 822 C CA . TYR A 1 104 ? 5.077 -4.685 3.161 1.00 88.19 104 TYR A CA 1
ATOM 823 C C . TYR A 1 104 ? 6.540 -4.363 2.856 1.00 88.19 104 TYR A C 1
ATOM 825 O O . TYR A 1 104 ? 6.986 -4.567 1.730 1.00 88.19 104 TYR A O 1
ATOM 833 N N . LEU A 1 105 ? 7.300 -3.912 3.857 1.00 88.44 105 LEU A N 1
ATOM 834 C CA . LEU A 1 105 ? 8.730 -3.646 3.723 1.00 88.44 105 LEU A CA 1
ATOM 835 C C . LEU A 1 105 ? 9.500 -4.928 3.411 1.00 88.44 105 LEU A C 1
ATOM 837 O O . LEU A 1 105 ? 10.342 -4.919 2.523 1.00 88.44 105 LEU A O 1
ATOM 841 N N . MET A 1 106 ? 9.186 -6.038 4.082 1.00 91.31 106 MET A N 1
ATOM 842 C CA . MET A 1 106 ? 9.820 -7.326 3.807 1.00 91.31 106 MET A CA 1
ATOM 843 C C . MET A 1 106 ? 9.564 -7.785 2.367 1.00 91.31 106 MET A C 1
ATOM 845 O O . MET A 1 106 ? 10.498 -8.222 1.697 1.00 91.31 106 MET A O 1
ATOM 849 N N . LEU A 1 107 ? 8.330 -7.653 1.867 1.00 90.38 107 LEU A N 1
ATOM 850 C CA . LEU A 1 107 ? 7.994 -7.992 0.481 1.00 90.38 107 LEU A CA 1
ATOM 851 C C . LEU A 1 107 ? 8.707 -7.070 -0.516 1.00 90.38 107 LEU A C 1
ATOM 853 O O . LEU A 1 107 ? 9.304 -7.560 -1.472 1.00 90.38 107 LEU A O 1
ATOM 857 N N . LEU A 1 108 ? 8.707 -5.756 -0.281 1.00 88.31 108 LEU A N 1
ATOM 858 C CA . LEU A 1 108 ? 9.412 -4.795 -1.134 1.00 88.31 108 LEU A CA 1
ATOM 859 C C . LEU A 1 108 ? 10.921 -5.041 -1.165 1.00 88.31 108 LEU A C 1
ATOM 861 O O . LEU A 1 108 ? 11.507 -5.051 -2.240 1.00 88.31 108 LEU A O 1
ATOM 865 N N . LEU A 1 109 ? 11.546 -5.288 -0.012 1.00 87.81 109 LEU A N 1
ATOM 866 C CA . LEU A 1 109 ? 12.973 -5.602 0.068 1.00 87.81 109 LEU A CA 1
ATOM 867 C C . LEU A 1 109 ? 13.293 -6.907 -0.658 1.00 87.81 109 LEU A C 1
ATOM 869 O O . LEU A 1 109 ? 14.224 -6.952 -1.453 1.00 87.81 109 LEU A O 1
ATOM 873 N N . SER A 1 110 ? 12.502 -7.956 -0.427 1.00 89.62 110 SER A N 1
ATOM 874 C CA . SER A 1 110 ? 12.725 -9.258 -1.066 1.00 89.62 110 SER A CA 1
ATOM 875 C C . SER A 1 110 ? 12.594 -9.158 -2.587 1.00 89.62 110 SER A C 1
ATOM 877 O O . SER A 1 110 ? 13.452 -9.639 -3.318 1.00 89.62 110 SER A O 1
ATOM 879 N N . THR A 1 111 ? 11.542 -8.494 -3.071 1.00 89.06 111 THR A N 1
ATOM 880 C CA . THR A 1 111 ? 11.301 -8.318 -4.512 1.00 89.06 111 THR A CA 1
ATOM 881 C C . THR A 1 111 ? 12.302 -7.369 -5.165 1.00 89.06 111 THR A C 1
ATOM 883 O O . THR A 1 111 ? 12.748 -7.650 -6.271 1.00 89.06 111 THR A O 1
ATOM 886 N N . GLY A 1 112 ? 12.728 -6.314 -4.466 1.00 85.94 112 GLY A N 1
ATOM 887 C CA . GLY A 1 112 ? 13.759 -5.390 -4.938 1.00 85.94 112 GLY A CA 1
ATOM 888 C C . GLY A 1 112 ? 15.155 -6.016 -4.998 1.00 85.94 112 GLY A C 1
ATOM 889 O O . GLY A 1 112 ? 15.930 -5.714 -5.897 1.00 85.94 112 GLY A O 1
ATOM 890 N N . LEU A 1 113 ? 15.483 -6.930 -4.078 1.00 86.81 113 LEU A N 1
ATOM 891 C CA . LEU A 1 113 ? 16.723 -7.709 -4.164 1.00 86.81 113 LEU A CA 1
ATOM 892 C C . LEU A 1 113 ? 16.680 -8.696 -5.335 1.00 86.81 113 LEU A C 1
ATOM 894 O O . LEU A 1 113 ? 17.670 -8.845 -6.046 1.00 86.81 113 LEU A O 1
ATOM 898 N N . LEU A 1 114 ? 15.535 -9.347 -5.561 1.00 87.38 114 LEU A N 1
ATOM 899 C CA . LEU A 1 114 ? 15.357 -10.263 -6.690 1.00 87.38 114 LEU A CA 1
ATOM 900 C C . LEU A 1 114 ? 15.409 -9.543 -8.042 1.00 87.38 114 LEU A C 1
ATOM 902 O O . LEU A 1 114 ? 15.950 -10.107 -8.985 1.00 87.38 114 LEU A O 1
ATOM 906 N N . SER A 1 115 ? 14.931 -8.297 -8.140 1.00 81.62 115 SER A N 1
ATOM 907 C CA . SER A 1 115 ? 15.012 -7.509 -9.381 1.00 81.62 115 SER A CA 1
ATOM 908 C C . SER A 1 115 ? 16.433 -7.073 -9.753 1.00 81.62 115 SER A C 1
ATOM 910 O O . SER A 1 115 ? 16.637 -6.487 -10.807 1.00 81.62 115 SER A O 1
ATOM 912 N N . LEU A 1 116 ? 17.437 -7.333 -8.908 1.00 82.31 116 LEU A N 1
ATOM 913 C CA . LEU A 1 116 ? 18.845 -7.162 -9.286 1.00 82.31 116 LEU A CA 1
ATOM 914 C C . LEU A 1 116 ? 19.360 -8.329 -10.143 1.00 82.31 116 LEU A C 1
ATOM 916 O O . LEU A 1 116 ? 20.425 -8.226 -10.756 1.00 82.31 116 LEU A O 1
ATOM 920 N N . ILE A 1 117 ? 18.630 -9.448 -10.173 1.00 84.19 117 ILE A N 1
ATOM 921 C CA . ILE A 1 117 ? 18.957 -10.611 -10.991 1.00 84.19 117 ILE A CA 1
ATOM 922 C C . ILE A 1 117 ? 18.520 -10.314 -12.424 1.00 84.19 117 ILE A C 1
ATOM 924 O O . ILE A 1 117 ? 17.332 -10.319 -12.730 1.00 84.19 117 ILE A O 1
ATOM 928 N N . LYS A 1 118 ? 19.492 -10.097 -13.312 1.00 74.75 118 LYS A N 1
ATOM 929 C CA . LYS A 1 118 ? 19.219 -9.857 -14.732 1.00 74.75 118 LYS A CA 1
ATOM 930 C C . LYS A 1 118 ? 18.641 -11.101 -15.393 1.00 74.75 118 LYS A C 1
ATOM 932 O O . LYS A 1 118 ? 19.220 -12.187 -15.288 1.00 74.75 118 LYS A O 1
ATOM 937 N N . PHE A 1 119 ? 17.535 -10.926 -16.105 1.00 78.50 119 PHE A N 1
ATOM 938 C CA . PHE A 1 119 ? 16.909 -11.990 -16.878 1.00 78.50 119 PHE A CA 1
ATOM 939 C C . PHE A 1 119 ? 17.416 -11.967 -18.328 1.00 78.50 119 PHE A C 1
ATOM 941 O O . PHE A 1 119 ? 17.648 -10.896 -18.884 1.00 78.50 119 PHE A O 1
ATOM 948 N N . PRO A 1 120 ? 17.624 -13.131 -18.970 1.00 76.06 120 PRO A N 1
ATOM 949 C CA . PRO A 1 120 ? 18.038 -13.165 -20.367 1.00 76.06 120 PRO A CA 1
ATOM 950 C C . PRO A 1 120 ? 16.958 -12.559 -21.271 1.00 76.06 120 PRO A C 1
ATOM 952 O O . PRO A 1 120 ? 15.763 -12.792 -21.078 1.00 76.06 120 PRO A O 1
ATOM 955 N N . SER A 1 121 ? 17.381 -11.810 -22.290 1.00 79.25 121 SER A N 1
ATOM 956 C CA . SER A 1 121 ? 16.465 -11.252 -23.281 1.00 79.25 121 SER A CA 1
ATOM 957 C C . SER A 1 121 ? 15.956 -12.337 -24.235 1.00 79.25 121 SER A C 1
ATOM 959 O O . SER A 1 121 ? 16.706 -13.188 -24.714 1.00 79.25 121 SER A O 1
ATOM 961 N N . VAL A 1 122 ? 14.655 -12.300 -24.527 1.00 73.12 122 VAL A N 1
ATOM 962 C CA . VAL A 1 122 ? 13.994 -13.179 -25.498 1.00 73.12 122 VAL A CA 1
ATOM 963 C C . VAL A 1 122 ? 13.512 -12.302 -26.647 1.00 73.12 122 VAL A C 1
ATOM 965 O O . VAL A 1 122 ? 12.746 -11.366 -26.438 1.00 73.12 122 VAL A O 1
ATOM 968 N N . LEU A 1 123 ? 13.979 -12.578 -27.870 1.00 75.25 123 LEU A N 1
ATOM 969 C CA . LEU A 1 123 ? 13.625 -11.809 -29.078 1.00 75.25 123 LEU A CA 1
ATOM 970 C C . LEU A 1 123 ? 13.922 -10.295 -28.973 1.00 75.25 123 LEU A C 1
ATOM 972 O O . LEU A 1 123 ? 13.210 -9.479 -29.549 1.00 75.25 123 LEU A O 1
ATOM 976 N N . GLY A 1 124 ? 14.966 -9.913 -28.230 1.00 71.56 124 GLY A N 1
ATOM 977 C CA . GLY A 1 124 ? 15.343 -8.508 -28.025 1.00 71.56 124 GLY A CA 1
ATOM 978 C C . GLY A 1 124 ? 14.545 -7.780 -26.939 1.00 71.56 124 GLY A C 1
ATOM 979 O O . GLY A 1 124 ? 14.856 -6.630 -26.645 1.00 71.56 124 GLY A O 1
ATOM 980 N N . PHE A 1 125 ? 13.576 -8.446 -26.302 1.00 67.38 125 PHE A N 1
ATOM 981 C CA . PHE A 1 125 ? 12.865 -7.934 -25.133 1.00 67.38 125 PHE A CA 1
ATOM 982 C C . PHE A 1 125 ? 13.404 -8.588 -23.859 1.00 67.38 125 PHE A C 1
ATOM 984 O O . PHE A 1 125 ? 13.473 -9.814 -23.753 1.00 67.38 125 PHE A O 1
ATOM 991 N N . GLU A 1 126 ? 13.770 -7.781 -22.868 1.00 73.56 126 GLU A N 1
ATOM 992 C CA . GLU A 1 126 ? 14.112 -8.268 -21.531 1.00 73.56 126 GLU A CA 1
ATOM 993 C C . GLU A 1 126 ? 12.811 -8.409 -20.734 1.00 73.56 126 GLU A C 1
ATOM 995 O O . GLU A 1 126 ? 12.249 -7.426 -20.269 1.00 73.56 126 GLU A O 1
ATOM 1000 N N . ILE A 1 127 ? 12.238 -9.611 -20.639 1.00 76.38 127 ILE A N 1
ATOM 1001 C CA . ILE A 1 127 ? 11.097 -9.842 -19.740 1.00 76.38 127 ILE A CA 1
ATOM 1002 C C . ILE A 1 127 ? 11.678 -10.165 -18.369 1.00 76.38 127 ILE A C 1
ATOM 1004 O O . ILE A 1 127 ? 12.017 -11.314 -18.104 1.00 76.38 127 ILE A O 1
ATOM 1008 N N . ASP A 1 128 ? 11.797 -9.150 -17.514 1.00 84.62 128 ASP A N 1
ATOM 1009 C CA . ASP A 1 128 ? 12.208 -9.326 -16.122 1.00 84.62 128 ASP A CA 1
ATOM 1010 C C . ASP A 1 128 ? 10.975 -9.553 -15.218 1.00 84.62 128 ASP A C 1
ATOM 1012 O O . ASP A 1 128 ? 10.271 -8.595 -14.864 1.00 84.62 128 ASP A O 1
ATOM 1016 N N . PRO A 1 129 ? 10.675 -10.810 -14.831 1.00 85.50 129 PRO A N 1
ATOM 1017 C CA . PRO A 1 129 ? 9.546 -11.107 -13.958 1.00 85.50 129 PRO A CA 1
ATOM 1018 C C . PRO A 1 129 ? 9.736 -10.546 -12.545 1.00 85.50 129 PRO A C 1
ATOM 1020 O O . PRO A 1 129 ? 8.744 -10.251 -11.877 1.00 85.50 129 PRO A O 1
ATOM 1023 N N . PHE A 1 130 ? 10.973 -10.375 -12.073 1.00 88.00 130 PHE A N 1
ATOM 1024 C CA . PHE A 1 130 ? 11.244 -9.867 -10.732 1.00 88.00 130 PHE A CA 1
ATOM 1025 C C . PHE A 1 130 ? 11.020 -8.363 -10.646 1.00 88.00 130 PHE A C 1
ATOM 1027 O O . PHE A 1 130 ? 10.432 -7.901 -9.669 1.00 88.00 130 PHE A O 1
ATOM 1034 N N . LEU A 1 131 ? 11.378 -7.611 -11.687 1.00 85.69 131 LEU A N 1
ATOM 1035 C CA . LEU A 1 131 ? 11.056 -6.187 -11.766 1.00 85.69 131 LEU A CA 1
ATOM 1036 C C . LEU A 1 131 ? 9.540 -5.949 -11.867 1.00 85.69 131 LEU A C 1
ATOM 1038 O O . LEU A 1 131 ? 8.997 -5.071 -11.192 1.00 85.69 131 LEU A O 1
ATOM 1042 N N . ILE A 1 132 ? 8.823 -6.777 -12.637 1.00 89.44 132 ILE A N 1
ATOM 1043 C CA . ILE A 1 132 ? 7.350 -6.742 -12.677 1.00 89.44 132 ILE A CA 1
ATOM 1044 C C . ILE A 1 132 ? 6.770 -7.048 -11.292 1.00 89.44 132 ILE A C 1
ATOM 1046 O O . ILE A 1 132 ? 5.842 -6.368 -10.848 1.00 89.44 132 ILE A O 1
ATOM 1050 N N . MET A 1 133 ? 7.319 -8.044 -10.592 1.00 90.19 133 MET A N 1
ATOM 1051 C CA . MET A 1 133 ? 6.880 -8.429 -9.252 1.00 90.19 133 MET A CA 1
ATOM 1052 C C . MET A 1 133 ? 7.158 -7.330 -8.216 1.00 90.19 133 MET A C 1
ATOM 1054 O O . MET A 1 133 ? 6.311 -7.071 -7.362 1.00 90.19 133 MET A O 1
ATOM 1058 N N . PHE A 1 134 ? 8.290 -6.632 -8.317 1.00 89.62 134 PHE A N 1
ATOM 1059 C CA . PHE A 1 134 ? 8.590 -5.459 -7.497 1.00 89.62 134 PHE A CA 1
ATOM 1060 C C . PHE A 1 134 ? 7.542 -4.358 -7.698 1.00 89.62 134 PHE A C 1
ATOM 1062 O O . PHE A 1 134 ? 6.921 -3.908 -6.731 1.00 89.62 134 PHE A O 1
ATOM 1069 N N . TYR A 1 135 ? 7.264 -3.977 -8.950 1.00 89.62 135 TYR A N 1
ATOM 1070 C CA . TYR A 1 135 ? 6.241 -2.970 -9.244 1.00 89.62 135 TYR A CA 1
ATOM 1071 C C . TYR A 1 135 ? 4.835 -3.420 -8.854 1.00 89.62 135 TYR A C 1
ATOM 1073 O O . TYR A 1 135 ? 4.022 -2.594 -8.442 1.00 89.62 135 TYR A O 1
ATOM 1081 N N . PHE A 1 136 ? 4.549 -4.718 -8.936 1.00 91.88 136 PHE A N 1
ATOM 1082 C CA . PHE A 1 136 ? 3.291 -5.293 -8.478 1.00 91.88 136 PHE A CA 1
ATOM 1083 C C . PHE A 1 136 ? 3.115 -5.099 -6.970 1.00 91.88 136 PHE A C 1
ATOM 1085 O O . PHE A 1 136 ? 2.099 -4.560 -6.535 1.00 91.88 136 PHE A O 1
ATOM 1092 N N . VAL A 1 137 ? 4.117 -5.475 -6.168 1.00 91.19 137 VAL A N 1
ATOM 1093 C CA . VAL A 1 137 ? 4.085 -5.297 -4.708 1.00 91.19 137 VAL A CA 1
ATOM 1094 C C . VAL A 1 137 ? 3.999 -3.816 -4.343 1.00 91.19 137 VAL A C 1
ATOM 1096 O O . VAL A 1 137 ? 3.190 -3.445 -3.491 1.00 91.19 137 VAL A O 1
ATOM 1099 N N . LEU A 1 138 ? 4.777 -2.962 -5.013 1.00 89.56 138 LEU A N 1
ATOM 1100 C CA . LEU A 1 138 ? 4.761 -1.516 -4.804 1.00 89.56 138 LEU A CA 1
ATOM 1101 C C . LEU A 1 138 ? 3.377 -0.919 -5.072 1.00 89.56 138 LEU A C 1
ATOM 1103 O O . LEU A 1 138 ? 2.822 -0.230 -4.216 1.00 89.56 138 LEU A O 1
ATOM 1107 N N . LEU A 1 139 ? 2.795 -1.208 -6.235 1.00 90.50 139 LEU A N 1
ATOM 1108 C CA . LEU A 1 139 ? 1.497 -0.672 -6.629 1.00 90.50 139 LEU A CA 1
ATOM 1109 C C . LEU A 1 139 ? 0.369 -1.227 -5.749 1.00 90.50 139 LEU A C 1
ATOM 1111 O O . LEU A 1 139 ? -0.487 -0.459 -5.307 1.00 90.50 139 LEU A O 1
ATOM 1115 N N . ALA A 1 140 ? 0.395 -2.525 -5.425 1.00 90.12 140 ALA A N 1
ATOM 1116 C CA . ALA A 1 140 ? -0.554 -3.130 -4.492 1.00 90.12 140 ALA A CA 1
ATOM 1117 C C . ALA A 1 140 ? -0.503 -2.443 -3.124 1.00 90.12 140 ALA A C 1
ATOM 1119 O O . ALA A 1 140 ? -1.547 -2.115 -2.561 1.00 90.12 140 ALA A O 1
ATOM 1120 N N . PHE A 1 141 ? 0.698 -2.184 -2.603 1.00 88.06 141 PHE A N 1
ATOM 1121 C CA . PHE A 1 141 ? 0.876 -1.532 -1.313 1.00 88.06 141 PHE A CA 1
ATOM 1122 C C . PHE A 1 141 ? 0.395 -0.075 -1.324 1.00 88.06 141 PHE A C 1
ATOM 1124 O O . PHE A 1 141 ? -0.345 0.332 -0.425 1.00 88.06 141 PHE A O 1
ATOM 1131 N N . VAL A 1 142 ? 0.745 0.702 -2.354 1.00 87.19 142 VAL A N 1
ATOM 1132 C CA . VAL A 1 142 ? 0.277 2.090 -2.502 1.00 87.19 142 VAL A CA 1
ATOM 1133 C C . VAL A 1 142 ? -1.249 2.146 -2.559 1.00 87.19 142 VAL A C 1
ATOM 1135 O O . VAL A 1 142 ? -1.861 2.943 -1.847 1.00 87.19 142 VAL A O 1
ATOM 1138 N N . LEU A 1 143 ? -1.882 1.273 -3.347 1.00 87.19 143 LEU A N 1
ATOM 1139 C CA . LEU A 1 143 ? -3.341 1.209 -3.431 1.00 87.19 143 LEU A CA 1
ATOM 1140 C C . LEU A 1 143 ? -3.976 0.746 -2.115 1.00 87.19 143 LEU A C 1
ATOM 1142 O O . LEU A 1 143 ? -4.992 1.302 -1.703 1.00 87.19 143 LEU A O 1
ATOM 1146 N N . GLN A 1 144 ? -3.369 -0.217 -1.420 1.00 87.12 144 GLN A N 1
ATOM 1147 C CA . GLN A 1 144 ? -3.831 -0.678 -0.111 1.00 87.12 144 GLN A CA 1
ATOM 1148 C C . GLN A 1 144 ? -3.823 0.468 0.915 1.00 87.12 144 GLN A C 1
ATOM 1150 O O . GLN A 1 144 ? -4.810 0.653 1.628 1.00 87.12 144 GLN A O 1
ATOM 1155 N N . LEU A 1 145 ? -2.748 1.266 0.969 1.00 84.88 145 LEU A N 1
ATOM 1156 C CA . LEU A 1 145 ? -2.662 2.449 1.835 1.00 84.88 145 LEU A CA 1
ATOM 1157 C C . LEU A 1 145 ? -3.659 3.536 1.437 1.00 84.88 145 LEU A C 1
ATOM 1159 O O . LEU A 1 145 ? -4.270 4.151 2.309 1.00 84.88 145 LEU A O 1
ATOM 1163 N N . LEU A 1 146 ? -3.833 3.776 0.137 1.00 84.75 146 LEU A N 1
ATOM 1164 C CA . LEU A 1 146 ? -4.795 4.751 -0.366 1.00 84.75 146 LEU A CA 1
ATOM 1165 C C . LEU A 1 146 ? -6.220 4.388 0.070 1.00 84.75 146 LEU A C 1
ATOM 1167 O O . LEU A 1 146 ? -6.933 5.236 0.601 1.00 84.75 146 LEU A O 1
ATOM 1171 N N . ILE A 1 147 ? -6.625 3.127 -0.108 1.00 80.62 147 ILE A N 1
ATOM 1172 C CA . ILE A 1 147 ? -7.955 2.648 0.293 1.00 80.62 147 ILE A CA 1
ATOM 1173 C C . ILE A 1 147 ? -8.138 2.753 1.804 1.00 80.62 147 ILE A C 1
ATOM 1175 O O . ILE A 1 147 ? -9.163 3.259 2.255 1.00 80.62 147 ILE A O 1
ATOM 1179 N N . SER A 1 148 ? -7.149 2.312 2.585 1.00 81.31 148 SER A N 1
ATOM 1180 C CA . SER A 1 148 ? -7.217 2.369 4.049 1.00 81.31 148 SER A CA 1
ATOM 1181 C C . SER A 1 148 ? -7.426 3.812 4.538 1.00 81.31 148 SER A C 1
ATOM 1183 O O . SER A 1 148 ? -8.338 4.085 5.326 1.00 81.31 148 SER A O 1
ATOM 1185 N N . ASN A 1 149 ? -6.703 4.764 3.937 1.00 82.44 149 ASN A N 1
ATOM 1186 C CA . ASN A 1 149 ? -6.847 6.184 4.236 1.00 82.44 149 ASN A CA 1
ATOM 1187 C C . ASN A 1 149 ? -8.238 6.716 3.872 1.00 82.44 149 ASN A C 1
ATOM 1189 O O . ASN A 1 149 ? -8.870 7.413 4.668 1.00 82.44 149 ASN A O 1
ATOM 1193 N N . LEU A 1 150 ? -8.744 6.377 2.682 1.00 80.50 150 LEU A N 1
ATOM 1194 C CA . LEU A 1 150 ? -10.076 6.791 2.230 1.00 80.50 150 LEU A CA 1
ATOM 1195 C C . LEU A 1 150 ? -11.186 6.248 3.137 1.00 80.50 150 LEU A C 1
ATOM 1197 O O . LEU A 1 150 ? -12.121 6.981 3.476 1.00 80.50 150 LEU A O 1
ATOM 1201 N N . GLU A 1 151 ? -11.073 4.994 3.574 1.00 78.25 151 GLU A N 1
ATOM 1202 C CA . GLU A 1 151 ? -12.003 4.397 4.530 1.00 78.25 151 GLU A CA 1
ATOM 1203 C C . GLU A 1 151 ? -11.986 5.136 5.872 1.00 78.25 151 GLU A C 1
ATOM 1205 O O . GLU A 1 151 ? -13.049 5.443 6.421 1.00 78.25 151 GLU A O 1
ATOM 1210 N N . ASN A 1 152 ? -10.801 5.450 6.401 1.00 80.56 152 ASN A N 1
ATOM 1211 C CA . ASN A 1 152 ? -10.672 6.160 7.672 1.00 80.56 152 ASN A CA 1
ATOM 1212 C C . ASN A 1 152 ? -11.236 7.587 7.581 1.00 80.56 152 ASN A C 1
ATOM 1214 O O . ASN A 1 152 ? -12.031 7.991 8.433 1.00 80.56 152 ASN A O 1
ATOM 1218 N N . VAL A 1 153 ? -10.913 8.329 6.515 1.00 78.94 153 VAL A N 1
ATOM 1219 C CA . VAL A 1 153 ? -11.449 9.679 6.251 1.00 78.94 153 VAL A CA 1
ATOM 1220 C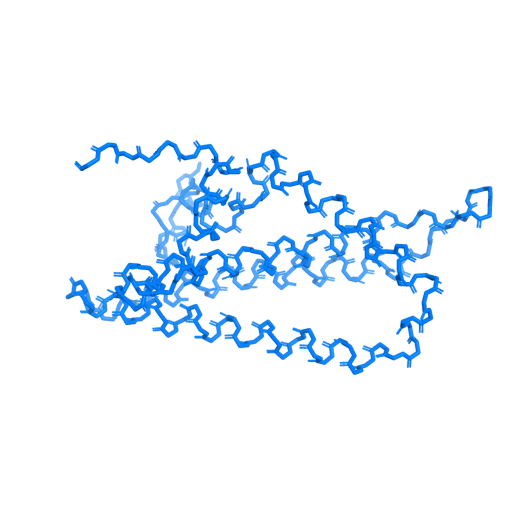 C . VAL A 1 153 ? -12.974 9.662 6.112 1.00 78.94 153 VAL A C 1
ATOM 1222 O O . VAL A 1 153 ? -13.660 10.534 6.659 1.00 78.94 153 VAL A O 1
ATOM 1225 N N . SER A 1 154 ? -13.524 8.658 5.422 1.00 74.25 154 SER A N 1
ATOM 1226 C CA . SER A 1 154 ? -14.972 8.478 5.285 1.00 74.25 154 SER A CA 1
ATOM 1227 C C . SER A 1 154 ? -15.645 8.242 6.643 1.00 74.25 154 SER A C 1
ATOM 1229 O O . SER A 1 154 ? -16.578 8.964 7.004 1.00 74.25 154 SER A O 1
ATOM 1231 N N . LYS A 1 155 ? -15.114 7.318 7.459 1.00 75.38 155 LYS A N 1
ATOM 1232 C CA . LYS A 1 155 ? -15.637 6.993 8.804 1.00 75.38 155 LYS A CA 1
ATOM 1233 C C . LYS A 1 155 ? -15.525 8.170 9.788 1.00 75.38 155 LYS A C 1
ATOM 1235 O O . LYS A 1 155 ? -16.375 8.354 10.670 1.00 75.38 155 LYS A O 1
ATOM 1240 N N . LEU A 1 156 ? -14.510 9.020 9.632 1.00 75.38 156 LEU A N 1
ATOM 1241 C CA . LEU A 1 156 ? -14.372 10.257 10.405 1.00 75.38 156 LEU A CA 1
ATOM 1242 C C . LEU A 1 156 ? -15.452 11.290 10.063 1.00 75.38 156 LEU A C 1
ATOM 1244 O O . LEU A 1 156 ? -15.774 12.123 10.908 1.00 75.38 156 LEU A O 1
ATOM 1248 N N . GLY A 1 157 ? -16.095 11.183 8.900 1.00 70.38 157 GLY A N 1
ATOM 1249 C CA . GLY A 1 157 ? -17.084 12.149 8.421 1.00 70.38 157 GLY A CA 1
ATOM 1250 C C . GLY A 1 157 ? -16.457 13.363 7.732 1.00 70.38 157 GLY A C 1
ATOM 1251 O O . GLY A 1 157 ? -17.184 14.211 7.225 1.00 70.38 157 GLY A O 1
ATOM 1252 N N . LEU A 1 158 ? -15.123 13.408 7.638 1.00 66.00 158 LEU A N 1
ATOM 1253 C CA . LEU A 1 158 ? -14.365 14.446 6.932 1.00 66.00 158 LEU A CA 1
ATOM 1254 C C . LEU A 1 158 ? -14.578 14.375 5.406 1.00 66.00 158 LEU A C 1
ATOM 1256 O O . LEU A 1 158 ? -14.400 15.365 4.705 1.00 66.00 158 LEU A O 1
ATOM 1260 N N . GLY A 1 159 ? -15.012 13.216 4.891 1.00 54.91 159 GLY A N 1
ATOM 1261 C CA . GLY A 1 159 ? -15.314 12.981 3.474 1.00 54.91 159 GLY A CA 1
ATOM 1262 C C . GLY A 1 159 ? -16.780 13.161 3.056 1.00 54.91 159 GLY A C 1
ATOM 1263 O O . GLY A 1 159 ? -17.096 12.918 1.892 1.00 54.91 159 GLY A O 1
ATOM 1264 N N . LYS A 1 160 ? -17.702 13.578 3.945 1.00 50.19 160 LYS A N 1
ATOM 1265 C CA . LYS A 1 160 ? -19.132 13.717 3.579 1.00 50.19 160 LYS A CA 1
ATOM 1266 C C . LYS A 1 160 ? -19.395 14.775 2.486 1.00 50.19 160 LYS A C 1
ATOM 1268 O O . LYS A 1 160 ? -20.437 14.685 1.838 1.00 50.19 160 LYS A O 1
ATOM 1273 N N . ASN A 1 161 ? -18.450 15.686 2.212 1.00 50.88 161 ASN A N 1
ATOM 1274 C CA . ASN A 1 161 ? -18.632 16.810 1.279 1.00 50.88 161 ASN A CA 1
ATOM 1275 C C . ASN A 1 161 ? -17.744 16.842 0.023 1.00 50.88 161 ASN A C 1
ATOM 1277 O O . ASN A 1 161 ? -17.967 17.696 -0.833 1.00 50.88 161 ASN A O 1
ATOM 1281 N N . THR A 1 162 ? -16.782 15.938 -0.174 1.00 55.78 162 THR A N 1
ATOM 1282 C CA . THR A 1 162 ? -15.973 15.953 -1.405 1.00 55.78 162 THR A CA 1
ATOM 1283 C C . THR A 1 162 ? -16.489 14.900 -2.384 1.00 55.78 162 THR A C 1
ATOM 1285 O O . THR A 1 162 ? -16.362 13.696 -2.167 1.00 55.78 162 THR A O 1
ATOM 1288 N N . LYS A 1 163 ? -17.082 15.351 -3.503 1.00 58.38 163 LYS A N 1
ATOM 1289 C CA . LYS A 1 163 ? -17.561 14.490 -4.610 1.00 58.38 163 LYS A CA 1
ATOM 1290 C C . LYS A 1 163 ? -16.523 13.434 -5.029 1.00 58.38 163 LYS A C 1
ATOM 1292 O O . LYS A 1 163 ? -16.896 12.332 -5.417 1.00 58.38 163 LYS A O 1
ATOM 1297 N N . LEU A 1 164 ? -15.237 13.762 -4.884 1.00 55.00 164 LEU A N 1
ATOM 1298 C CA . LEU A 1 164 ? -14.098 12.892 -5.160 1.00 55.00 164 LEU A CA 1
ATOM 1299 C C . LEU A 1 164 ? -14.079 11.625 -4.285 1.00 55.00 164 LEU A C 1
ATOM 1301 O O . LEU A 1 164 ? -13.964 10.528 -4.815 1.00 55.00 164 LEU A O 1
ATOM 1305 N N . VAL A 1 165 ? -14.257 11.750 -2.964 1.00 58.47 165 VAL A N 1
ATOM 1306 C CA . VAL A 1 165 ? -14.217 10.604 -2.034 1.00 58.47 165 VAL A CA 1
ATOM 1307 C C . VAL A 1 165 ? -15.396 9.665 -2.286 1.00 58.47 165 VAL A C 1
ATOM 1309 O O . VAL A 1 165 ? -15.218 8.451 -2.299 1.00 58.47 165 VAL A O 1
ATOM 1312 N N . LYS A 1 166 ? -16.586 10.208 -2.577 1.00 63.56 166 LYS A N 1
ATOM 1313 C CA . LYS A 1 166 ? -17.752 9.398 -2.973 1.00 63.56 166 LYS A CA 1
ATOM 1314 C C . LYS A 1 166 ? -17.537 8.683 -4.307 1.00 63.56 166 LYS A C 1
ATOM 1316 O O . LYS A 1 166 ? -17.876 7.512 -4.418 1.00 63.56 166 LYS A O 1
ATOM 1321 N N . ALA A 1 167 ? -16.976 9.363 -5.308 1.00 64.62 167 ALA A N 1
ATOM 1322 C CA . ALA A 1 167 ? -16.721 8.769 -6.619 1.00 64.62 167 ALA A CA 1
ATOM 1323 C C . ALA A 1 167 ? -15.675 7.647 -6.551 1.00 64.62 167 ALA A C 1
ATOM 1325 O O . ALA A 1 167 ? -15.852 6.605 -7.182 1.00 64.62 167 ALA A O 1
ATOM 1326 N N . ILE A 1 168 ? -14.618 7.847 -5.758 1.00 63.16 168 ILE A N 1
ATOM 1327 C CA . ILE A 1 168 ? -13.585 6.837 -5.527 1.00 63.16 168 ILE A CA 1
ATOM 1328 C C . ILE A 1 168 ? -14.185 5.659 -4.752 1.00 63.16 168 ILE A C 1
ATOM 1330 O O . ILE A 1 168 ? -14.131 4.544 -5.255 1.00 63.16 168 ILE A O 1
ATOM 1334 N N . ASN A 1 169 ? -14.857 5.889 -3.617 1.00 63.94 169 ASN A N 1
ATOM 1335 C CA . ASN A 1 169 ? -15.491 4.810 -2.849 1.00 63.94 169 ASN A CA 1
ATOM 1336 C C . ASN A 1 169 ? -16.509 4.017 -3.678 1.00 63.94 169 ASN A C 1
ATOM 1338 O O . ASN A 1 169 ? -16.492 2.795 -3.630 1.00 63.94 169 ASN A O 1
ATOM 1342 N N . LYS A 1 170 ? -17.338 4.676 -4.499 1.00 68.25 170 LYS A N 1
ATOM 1343 C CA . LYS A 1 170 ? -18.318 3.992 -5.358 1.00 68.25 170 LYS A CA 1
ATOM 1344 C C . LYS A 1 170 ? -17.650 3.109 -6.416 1.00 68.25 170 LYS A C 1
ATOM 1346 O O . LYS A 1 170 ? -18.067 1.973 -6.618 1.00 68.25 170 LYS A O 1
ATOM 1351 N N . LYS A 1 171 ? -16.607 3.610 -7.090 1.00 68.94 171 LYS A N 1
ATOM 1352 C CA . LYS A 1 171 ? -15.859 2.811 -8.075 1.00 68.94 171 LYS A CA 1
ATOM 1353 C C . LYS A 1 171 ? -15.104 1.657 -7.416 1.00 68.94 171 LYS A C 1
ATOM 1355 O O . LYS A 1 171 ? -15.091 0.567 -7.972 1.00 68.94 171 LYS A O 1
ATOM 1360 N N . PHE A 1 172 ? -14.519 1.884 -6.242 1.00 65.06 172 PHE A N 1
ATOM 1361 C CA . PHE A 1 172 ? -13.759 0.865 -5.523 1.00 65.06 172 PHE A CA 1
ATOM 1362 C C . PHE A 1 172 ? -14.642 -0.193 -4.858 1.00 65.06 172 PHE A C 1
ATOM 1364 O O . PHE A 1 172 ? -14.283 -1.363 -4.917 1.00 65.06 172 PHE A O 1
ATOM 1371 N N . ASN A 1 173 ? -15.800 0.160 -4.294 1.00 66.06 173 ASN A N 1
ATOM 1372 C CA . ASN A 1 173 ? -16.755 -0.819 -3.759 1.00 66.06 173 ASN A CA 1
ATOM 1373 C C . ASN A 1 173 ? -17.211 -1.790 -4.858 1.00 66.06 173 ASN A C 1
ATOM 1375 O O . ASN A 1 173 ? -17.143 -2.998 -4.664 1.00 66.06 173 ASN A O 1
ATOM 1379 N N . GLY A 1 174 ? -17.520 -1.277 -6.057 1.00 66.50 174 GLY A N 1
ATOM 1380 C CA . GLY A 1 174 ? -17.818 -2.104 -7.237 1.00 66.50 174 GLY A CA 1
ATOM 1381 C C . GLY A 1 174 ? -16.607 -2.817 -7.866 1.00 66.50 174 GLY A C 1
ATOM 1382 O O . GLY A 1 174 ? -16.742 -3.528 -8.865 1.00 66.50 174 GLY A O 1
ATOM 1383 N N . TRP A 1 175 ? -15.393 -2.598 -7.354 1.00 65.69 175 TRP A N 1
ATOM 1384 C CA . TRP A 1 175 ? -14.202 -3.388 -7.697 1.00 65.69 175 TRP A CA 1
ATOM 1385 C C . TRP A 1 175 ? -13.848 -4.418 -6.621 1.00 65.69 175 TRP A C 1
ATOM 1387 O O . TRP A 1 175 ? -13.123 -5.366 -6.905 1.00 65.69 175 TRP A O 1
ATOM 1397 N N . LEU A 1 176 ? -14.352 -4.223 -5.403 1.00 56.53 176 LEU A N 1
ATOM 1398 C CA . LEU A 1 176 ? -14.163 -5.095 -4.250 1.00 56.53 176 LEU A CA 1
ATOM 1399 C C . LEU A 1 176 ? -15.305 -6.110 -4.069 1.00 56.53 176 LEU A C 1
ATOM 1401 O O . LEU A 1 176 ? -15.225 -6.887 -3.124 1.00 56.53 176 LEU A O 1
ATOM 1405 N N . ASP A 1 177 ? -16.337 -6.083 -4.923 1.00 59.84 177 ASP A N 1
ATOM 1406 C CA . ASP A 1 177 ? -17.582 -6.866 -4.794 1.00 59.84 177 ASP A CA 1
ATOM 1407 C C . ASP A 1 177 ? -18.191 -6.786 -3.384 1.00 59.84 177 ASP A C 1
ATOM 1409 O O . ASP A 1 177 ? -18.693 -7.759 -2.828 1.00 59.84 177 ASP A O 1
ATOM 1413 N N . ILE A 1 178 ? -18.110 -5.604 -2.767 1.00 51.38 178 ILE A N 1
ATOM 1414 C CA . ILE A 1 178 ? -18.774 -5.336 -1.494 1.00 51.38 178 ILE A CA 1
ATOM 1415 C C . ILE A 1 178 ? -20.124 -4.726 -1.849 1.00 51.38 178 ILE A C 1
ATOM 1417 O O . ILE A 1 178 ? -20.187 -3.538 -2.177 1.00 51.38 178 ILE A O 1
ATOM 1421 N N . ASP A 1 179 ? -21.179 -5.540 -1.800 1.00 42.00 179 ASP A N 1
ATOM 1422 C CA . ASP A 1 179 ? -22.552 -5.046 -1.850 1.00 42.00 179 ASP A CA 1
ATOM 1423 C C . ASP A 1 179 ? -22.725 -4.011 -0.730 1.00 42.00 179 ASP A C 1
ATOM 1425 O O . ASP A 1 179 ? -22.441 -4.280 0.443 1.00 42.00 179 ASP A O 1
ATOM 1429 N N . GLU A 1 180 ? -23.108 -2.785 -1.093 1.00 40.94 180 GLU A N 1
ATOM 1430 C CA . GLU A 1 180 ? -23.477 -1.780 -0.099 1.00 40.94 180 GLU A CA 1
ATOM 1431 C C . GLU A 1 180 ? -24.639 -2.361 0.722 1.00 40.94 180 GLU A C 1
ATOM 1433 O O . GLU A 1 180 ? -25.644 -2.747 0.122 1.00 40.94 180 GLU A O 1
ATOM 1438 N N . PRO A 1 181 ? -24.546 -2.462 2.064 1.00 37.06 181 PRO A N 1
ATOM 1439 C CA . PRO A 1 181 ? -25.723 -2.804 2.842 1.00 37.06 181 PRO A CA 1
ATOM 1440 C C . PRO A 1 181 ? -26.757 -1.704 2.602 1.00 37.06 181 PRO A C 1
ATOM 1442 O O . PRO A 1 181 ? -26.466 -0.520 2.795 1.00 37.06 181 PRO A O 1
ATOM 1445 N N . GLU A 1 182 ? -27.933 -2.102 2.120 1.00 34.44 182 GLU A N 1
ATOM 1446 C CA . GLU A 1 182 ? -29.071 -1.210 1.944 1.00 34.44 182 GLU A CA 1
ATOM 1447 C C . GLU A 1 182 ? -29.408 -0.551 3.290 1.00 34.44 182 GLU A C 1
ATOM 1449 O O . GLU A 1 18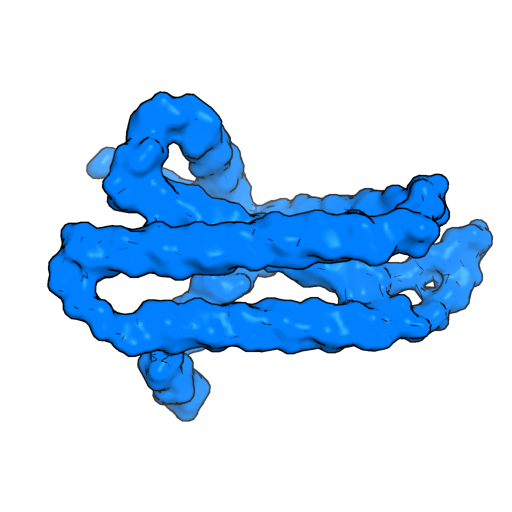2 ? -29.888 -1.217 4.200 1.00 34.44 182 GLU A O 1
ATOM 1454 N N . ASN A 1 183 ? -29.147 0.760 3.354 1.00 32.38 183 ASN A N 1
ATOM 1455 C CA . ASN A 1 183 ? -29.661 1.770 4.294 1.00 32.38 183 ASN A CA 1
ATOM 1456 C C . ASN A 1 183 ? -29.472 1.543 5.805 1.00 32.38 183 ASN A C 1
ATOM 1458 O O . ASN A 1 183 ? -30.228 0.770 6.428 1.00 32.38 183 ASN A O 1
#

Foldseek 3Di:
DVVQCVVLVVLQANGPVSLCCLQQVQVPQPLSLVVLLVVLVVVVVCCVPVVCVVVVVVVVVVLVVVLVVLLVLLLVLLVLLCVVVVNDPDVNSVSSSVVSVVVLVVQLVVLVVQQVDFADDDPNHRPRVSSSSNSSSSSSSSVSSVVSSLVSCVSSVVPVPDPVSVVVCVVVCVSSVPDDPDD

Secondary structure (DSSP, 8-state):
-HHHHHHHHHTT-SSHHHHHHHHSHHHH-HHHHHHHHHHHHHHHHHHHHTTGGGGHHHHHHHHHHHHHHHHHHHHHHHHHHHHHTT----HHHHHHHHHHHHHHHHHHHHHHHHTTSPPPPBTTB---HHHHHHHHHHHHHHHHHHHHHHHHHHHHTTTTT-HHHHHHHHHHHTTTT-PPP--

Radius of gyration: 18.52 Å; chains: 1; bounding box: 49×39×54 Å

Sequence (183 aa):
MKTLNFILDGFGFLNFADFKASTFKILLSEKLSYLVLVGSSILKFLHEHLDITKKDLLITAIIGFVMTLFIISEFLTGLALSRKRGETFKSRLLGRMILKLGVYLMLLLSTGLLSLIKFPSVLGFEIDPFLIMFYFVLLAFVLQLLISNLENVSKLGLGKNTKLVKAINKKFNGWLDIDEPEN